Protein AF-A0A1F4ZT53-F1 (afdb_monomer)

pLDDT: mean 92.69, std 5.37, range [58.88, 98.75]

Mean predicted aligned error: 4.55 Å

Secondary structure (DSSP, 8-state):
-HHHHHHHHHHHTT-TT---SEEEEESSPPPTT-----SEEEEE-TTS-EEEEESS---TT--SEEETTEEEEGGGEE-STTHHHHHHHSPPPPPP---HHHHHHHTPPPTT-HHHHHHHHHHHHHHHHHHHHTS-EEEETTTTEETT-HHHHTTTSPPPPTT---

Radius of gyration: 18.71 Å; Cα contacts (8 Å, |Δi|>4): 208; chains: 1; bounding box: 50×40×45 Å

Foldseek 3Di:
DQLVLQLVVCVVVVNLLWFAFKKAWAAPADDLPDDDFTQKIWGAHPVRDIDIDGRPPPDVFDFPDADPQWGAHPPRDIPRPCPVVVVVPDDDDDDFAQDPVCCVVVVHAHPCHPSSVVRSVLHVLSNVLNSNVVGMWGADGVVRATDPDPPSRCSVVPDDDPPDDD

Sequence (166 aa):
MGMHYLDPVQHILDKDNTSPVEIEADGPQQHPDACGSWRRVRLRYEDGCEIVLDGENRDPQAAYIEGPEGKIFKGLNSDIPGLREKIASLPDTEPEPEDFAEAVRGRRRFALNEANGHRSCTLVNLAKIVVRLGRGLRFDPAAQRFIDDEEANRLVDEPMRAPWRL

Structure (mmCIF, N/CA/C/O backbone):
data_AF-A0A1F4ZT53-F1
#
_entry.id   AF-A0A1F4ZT53-F1
#
loop_
_atom_site.group_PDB
_atom_site.id
_atom_site.type_symbol
_atom_site.label_atom_id
_atom_site.label_alt_id
_atom_site.label_comp_id
_atom_site.label_asym_id
_atom_site.label_entity_id
_atom_site.label_seq_id
_atom_site.pdbx_PDB_ins_code
_atom_site.Cartn_x
_atom_site.Cartn_y
_atom_site.Cartn_z
_atom_site.occupancy
_atom_site.B_iso_or_equiv
_atom_site.auth_seq_id
_atom_site.auth_comp_id
_atom_site.auth_asym_id
_atom_site.auth_atom_id
_atom_site.pdbx_PDB_model_num
ATOM 1 N N . MET A 1 1 ? 11.876 3.311 6.451 1.00 58.88 1 MET A N 1
ATOM 2 C CA . MET A 1 1 ? 10.738 4.115 6.949 1.00 58.88 1 MET A CA 1
ATOM 3 C C . MET A 1 1 ? 9.401 3.803 6.280 1.00 58.88 1 MET A C 1
ATOM 5 O O . MET A 1 1 ? 8.411 3.952 6.970 1.00 58.88 1 MET A O 1
ATOM 9 N N . GLY A 1 2 ? 9.327 3.353 5.013 1.00 73.88 2 GLY A N 1
ATOM 10 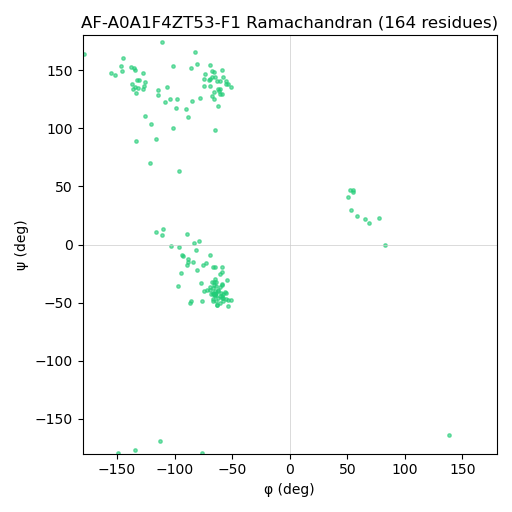C CA . GLY A 1 2 ? 8.037 3.116 4.327 1.00 73.88 2 GLY A CA 1
ATOM 11 C C . GLY A 1 2 ? 7.057 2.201 5.080 1.00 73.88 2 GLY A C 1
ATOM 12 O O . GLY A 1 2 ? 5.918 2.590 5.302 1.00 73.88 2 GLY A O 1
ATOM 13 N N . MET A 1 3 ? 7.534 1.048 5.563 1.00 83.06 3 MET A N 1
ATOM 14 C CA . MET A 1 3 ? 6.738 0.090 6.348 1.00 83.06 3 MET A CA 1
ATOM 15 C C . MET A 1 3 ? 5.995 0.720 7.536 1.00 83.06 3 MET A C 1
ATOM 17 O O . MET A 1 3 ? 4.804 0.499 7.691 1.00 83.06 3 MET A O 1
ATOM 21 N N . HIS A 1 4 ? 6.681 1.537 8.345 1.00 85.19 4 HIS A N 1
ATOM 22 C CA . HIS A 1 4 ? 6.106 2.128 9.562 1.00 85.19 4 HIS A CA 1
ATOM 23 C C . HIS A 1 4 ? 4.860 2.982 9.306 1.00 85.19 4 HIS A C 1
ATOM 25 O O . HIS A 1 4 ? 4.070 3.182 10.219 1.00 85.19 4 HIS A O 1
ATOM 31 N N . TYR A 1 5 ? 4.708 3.506 8.089 1.00 87.12 5 TYR A N 1
ATOM 32 C CA . TYR A 1 5 ? 3.538 4.286 7.699 1.00 87.12 5 TYR A CA 1
ATOM 33 C C . TYR A 1 5 ? 2.498 3.448 6.963 1.00 87.12 5 TYR A C 1
ATOM 35 O O . TYR A 1 5 ? 1.308 3.691 7.120 1.00 87.12 5 TYR A O 1
ATOM 43 N N . LEU A 1 6 ? 2.936 2.482 6.155 1.00 92.81 6 LEU A N 1
ATOM 44 C CA . LEU A 1 6 ? 2.045 1.685 5.317 1.00 92.81 6 LEU A CA 1
ATOM 45 C C . LEU A 1 6 ? 1.297 0.600 6.089 1.00 92.81 6 LEU A C 1
ATOM 47 O O . LEU A 1 6 ? 0.154 0.324 5.747 1.00 92.81 6 LEU A O 1
ATOM 51 N N . ASP A 1 7 ? 1.912 0.022 7.118 1.00 92.50 7 ASP A N 1
ATOM 52 C CA . ASP A 1 7 ? 1.292 -1.033 7.921 1.00 92.50 7 ASP A CA 1
ATOM 53 C C . ASP A 1 7 ? 0.028 -0.540 8.663 1.00 92.50 7 ASP A C 1
ATOM 55 O O . ASP A 1 7 ? -1.046 -1.082 8.399 1.00 92.50 7 ASP A O 1
ATOM 59 N N . PRO A 1 8 ? 0.059 0.576 9.427 1.00 91.81 8 PRO A N 1
ATOM 60 C CA . PRO A 1 8 ? -1.161 1.129 10.018 1.00 91.81 8 PRO A CA 1
ATOM 61 C C . PRO A 1 8 ? -2.216 1.534 8.984 1.00 91.81 8 PRO A C 1
ATOM 63 O O . PRO A 1 8 ? -3.406 1.370 9.226 1.00 91.81 8 PRO A O 1
ATOM 66 N N . VAL A 1 9 ? -1.804 2.066 7.825 1.00 93.19 9 VAL A N 1
ATOM 67 C CA . VAL A 1 9 ? -2.745 2.454 6.759 1.00 93.19 9 VAL A CA 1
ATOM 68 C C . VAL A 1 9 ? -3.454 1.225 6.196 1.00 93.19 9 VAL A C 1
ATOM 70 O O . VAL A 1 9 ? -4.665 1.258 6.010 1.00 93.19 9 VAL A O 1
ATOM 73 N N . GLN A 1 10 ? -2.725 0.138 5.944 1.00 92.56 10 GLN A N 1
ATOM 74 C CA . GLN A 1 10 ? -3.310 -1.102 5.441 1.00 92.56 10 GLN A CA 1
ATOM 75 C C . GLN A 1 10 ? -4.309 -1.701 6.437 1.00 92.56 10 GLN A C 1
ATOM 77 O O . GLN A 1 10 ? -5.393 -2.118 6.023 1.00 92.56 10 GLN A O 1
ATOM 82 N N . HIS A 1 11 ? -3.989 -1.644 7.731 1.00 92.12 11 HIS A N 1
ATOM 83 C CA . HIS A 1 11 ? -4.889 -2.064 8.798 1.00 92.12 11 HIS A CA 1
ATOM 84 C C . HIS A 1 11 ? -6.156 -1.195 8.868 1.00 92.12 11 HIS A C 1
ATOM 86 O O . HIS A 1 11 ? -7.268 -1.717 8.858 1.00 92.12 11 HIS A O 1
ATOM 92 N N . ILE A 1 12 ? -6.013 0.138 8.852 1.00 92.12 12 ILE A N 1
ATOM 93 C CA . ILE A 1 12 ? -7.145 1.086 8.884 1.00 92.12 12 ILE A CA 1
ATOM 94 C C . ILE A 1 12 ? -8.102 0.878 7.700 1.00 92.12 12 ILE A C 1
ATOM 96 O O . ILE A 1 12 ? -9.308 1.075 7.837 1.00 92.12 12 ILE A O 1
ATOM 100 N N . LEU A 1 13 ? -7.573 0.493 6.539 1.00 94.12 13 LEU A N 1
ATOM 101 C CA . LEU A 1 13 ? -8.361 0.222 5.336 1.00 94.12 13 LEU A CA 1
ATOM 102 C C . LEU A 1 13 ? -8.969 -1.195 5.303 1.00 94.12 13 LEU A C 1
ATOM 104 O O . LEU A 1 13 ? -9.621 -1.535 4.316 1.00 94.12 13 LEU A O 1
ATOM 108 N N . ASP A 1 14 ? -8.752 -2.011 6.342 1.00 94.00 14 ASP A N 1
ATOM 109 C CA . ASP A 1 14 ? -9.145 -3.425 6.417 1.00 94.00 14 ASP A CA 1
ATOM 110 C C . ASP A 1 14 ? -8.593 -4.254 5.238 1.00 94.00 14 ASP A C 1
ATOM 112 O O . ASP A 1 14 ? -9.294 -4.999 4.546 1.00 94.00 14 ASP A O 1
ATOM 116 N N . LYS A 1 15 ? -7.297 -4.072 4.946 1.00 95.81 15 LYS A N 1
ATOM 117 C CA . LYS A 1 15 ? -6.608 -4.701 3.803 1.00 95.81 15 LYS A CA 1
ATOM 118 C C . LYS A 1 15 ? -5.495 -5.671 4.190 1.00 95.81 15 LYS A C 1
ATOM 120 O O . LYS A 1 15 ? -4.808 -6.171 3.302 1.00 95.81 15 LYS A O 1
ATOM 125 N N . ASP A 1 16 ? -5.372 -6.035 5.465 1.00 94.06 16 ASP A N 1
ATOM 126 C CA . ASP A 1 16 ? -4.303 -6.911 5.981 1.00 94.06 16 ASP A CA 1
ATOM 127 C C . ASP A 1 16 ? -4.239 -8.301 5.328 1.00 94.06 16 ASP A C 1
ATOM 129 O O . ASP A 1 16 ? -3.211 -8.972 5.384 1.00 94.06 16 ASP A O 1
ATOM 133 N N . ASN A 1 17 ? -5.319 -8.749 4.683 1.00 95.19 17 ASN A N 1
ATOM 134 C CA . ASN A 1 17 ? -5.392 -10.064 4.044 1.00 95.19 17 ASN A CA 1
ATOM 135 C C . ASN A 1 17 ? -5.247 -10.028 2.513 1.00 95.19 17 ASN A C 1
ATOM 137 O O . ASN A 1 17 ? -5.245 -11.086 1.877 1.00 95.19 17 ASN A O 1
ATOM 141 N N . THR A 1 18 ? -5.094 -8.847 1.907 1.00 96.88 18 THR A N 1
ATOM 142 C CA . THR A 1 18 ? -5.018 -8.672 0.447 1.00 96.88 18 THR A CA 1
ATOM 143 C C . THR A 1 18 ? -3.884 -7.726 0.046 1.00 96.88 18 THR A C 1
ATOM 145 O O . THR A 1 18 ? -3.055 -7.332 0.861 1.00 96.88 18 THR A O 1
ATOM 148 N N . SER A 1 19 ? -3.755 -7.429 -1.243 1.00 97.62 19 SER A N 1
ATOM 149 C CA . SER A 1 19 ? -2.757 -6.502 -1.776 1.00 97.62 19 SER A CA 1
ATOM 150 C C . SER A 1 19 ? -3.335 -5.730 -2.971 1.00 97.62 19 SER A C 1
ATOM 152 O O . SER A 1 19 ? -4.332 -6.168 -3.549 1.00 97.62 19 SER A O 1
ATOM 154 N N . PRO A 1 20 ? -2.742 -4.584 -3.347 1.00 98.44 20 PRO A N 1
ATOM 155 C CA . PRO A 1 20 ? -3.143 -3.827 -4.527 1.00 98.44 20 PRO A CA 1
ATOM 156 C C . PRO A 1 20 ? -3.109 -4.680 -5.798 1.00 98.44 20 PRO A C 1
ATOM 158 O O . PRO A 1 20 ? -2.186 -5.471 -5.987 1.00 98.44 20 PRO A O 1
ATOM 161 N N . VAL A 1 21 ? -4.095 -4.486 -6.672 1.00 98.75 21 VAL A N 1
ATOM 162 C CA . VAL A 1 21 ? -4.218 -5.171 -7.969 1.00 98.75 21 VAL A CA 1
ATOM 163 C C . VAL A 1 21 ? -3.610 -4.364 -9.112 1.00 98.75 21 VAL A C 1
ATOM 165 O O . VAL A 1 21 ? -3.198 -4.931 -10.122 1.00 98.75 21 VAL A O 1
ATOM 168 N N . GLU A 1 22 ? -3.515 -3.044 -8.952 1.00 98.69 22 GLU A N 1
ATOM 169 C CA . GLU A 1 22 ? -2.869 -2.151 -9.910 1.00 98.69 22 GLU A CA 1
ATOM 170 C C . GLU A 1 22 ? -1.955 -1.163 -9.194 1.00 98.69 22 GLU A C 1
ATOM 172 O O . GLU A 1 22 ? -2.309 -0.594 -8.158 1.00 98.69 22 GLU A O 1
ATOM 177 N N . ILE A 1 23 ? -0.760 -0.975 -9.748 1.00 98.62 23 ILE A N 1
ATOM 178 C CA . ILE A 1 23 ? 0.262 -0.118 -9.166 1.00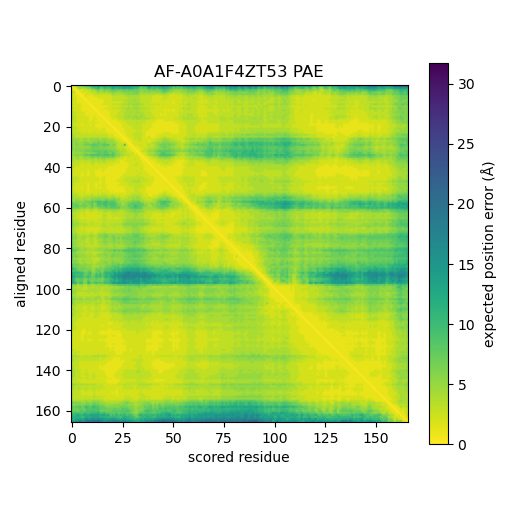 98.62 23 ILE A CA 1
ATOM 179 C C . ILE A 1 23 ? 0.833 0.777 -10.255 1.00 98.62 23 ILE A C 1
ATOM 181 O O . ILE A 1 23 ? 1.242 0.302 -11.314 1.00 98.62 23 ILE A O 1
ATOM 185 N N . GLU A 1 24 ? 0.895 2.074 -9.980 1.00 98.19 24 GLU A N 1
ATOM 186 C CA . GLU A 1 24 ? 1.412 3.079 -10.904 1.00 98.19 24 GLU A CA 1
ATOM 187 C C . GLU A 1 24 ? 2.417 3.980 -10.196 1.00 98.19 24 GLU A C 1
ATOM 189 O O . GLU A 1 24 ? 2.220 4.361 -9.042 1.00 98.19 24 GLU A O 1
ATOM 194 N N . ALA A 1 25 ? 3.478 4.359 -10.902 1.00 96.62 25 ALA A N 1
ATOM 195 C CA . ALA A 1 25 ? 4.446 5.333 -10.426 1.00 96.62 25 ALA A CA 1
ATOM 196 C C . ALA A 1 25 ? 4.646 6.445 -11.443 1.00 96.62 25 ALA A C 1
ATOM 198 O O . ALA A 1 25 ? 4.592 6.243 -12.654 1.00 96.62 25 ALA A O 1
ATOM 199 N N . ASP A 1 26 ? 4.911 7.624 -10.908 1.00 95.94 26 ASP A N 1
ATOM 200 C CA . ASP A 1 26 ? 5.136 8.838 -11.654 1.00 95.94 26 ASP A CA 1
ATOM 201 C C . ASP A 1 26 ? 6.479 9.420 -11.207 1.00 95.94 26 ASP A C 1
ATOM 203 O O . ASP A 1 26 ? 6.645 9.837 -10.060 1.00 95.94 26 ASP A O 1
ATOM 207 N N . GLY A 1 27 ? 7.476 9.394 -12.086 1.00 93.69 27 GLY A N 1
ATOM 208 C CA . GLY A 1 27 ? 8.859 9.715 -11.742 1.00 93.69 27 GLY A CA 1
ATOM 209 C C . GLY A 1 27 ? 9.788 9.631 -12.951 1.00 93.69 27 GLY A C 1
ATOM 210 O O . GLY A 1 27 ? 9.397 9.076 -13.977 1.00 93.69 27 GLY A O 1
ATOM 211 N N . PRO A 1 28 ? 11.002 10.201 -12.875 1.00 92.31 28 PRO A N 1
ATOM 212 C CA . PRO A 1 28 ? 12.034 9.900 -13.858 1.00 92.31 28 PRO A CA 1
ATOM 213 C C . PRO A 1 28 ? 12.341 8.396 -13.856 1.00 92.31 28 PRO A C 1
ATOM 215 O O . PRO A 1 28 ? 12.241 7.737 -12.818 1.00 92.31 28 PRO A O 1
ATOM 218 N N . GLN A 1 29 ? 12.740 7.862 -15.011 1.00 90.88 29 GLN A N 1
ATOM 219 C CA . GLN A 1 29 ? 13.223 6.486 -15.103 1.00 90.88 29 GLN A CA 1
ATOM 220 C C . GLN A 1 29 ? 14.440 6.307 -14.188 1.00 90.88 29 GLN A C 1
ATOM 222 O O . GLN A 1 29 ? 15.389 7.092 -14.238 1.00 90.88 29 GLN A O 1
ATOM 227 N N . GLN A 1 30 ? 14.405 5.269 -13.359 1.00 90.44 30 GLN A N 1
ATOM 228 C CA . GLN A 1 30 ? 15.472 4.971 -12.409 1.00 90.44 30 GLN A CA 1
ATOM 229 C C . GLN A 1 30 ? 16.567 4.133 -13.066 1.00 90.44 30 GLN A C 1
ATOM 231 O O . GLN A 1 30 ? 16.305 3.345 -13.979 1.00 90.44 30 GLN A O 1
ATOM 236 N N . HIS A 1 31 ? 17.796 4.270 -12.570 1.00 90.25 31 HIS A N 1
ATOM 237 C CA . HIS A 1 31 ? 18.861 3.333 -12.906 1.00 90.25 31 HIS A CA 1
ATOM 238 C C . HIS A 1 31 ? 18.569 1.978 -12.235 1.00 90.25 31 HIS A C 1
ATOM 240 O O . HIS A 1 31 ? 18.145 1.971 -11.078 1.00 90.25 31 HIS A O 1
ATOM 246 N N . PRO A 1 32 ? 18.836 0.827 -12.883 1.00 85.62 32 PRO A N 1
ATOM 247 C CA . PRO A 1 32 ? 18.553 -0.482 -12.294 1.00 85.62 32 PRO A CA 1
ATOM 248 C C . PRO A 1 32 ? 19.190 -0.704 -10.917 1.00 85.62 32 PRO A C 1
ATOM 250 O O . PRO A 1 32 ? 18.607 -1.405 -10.100 1.00 85.62 32 PRO A O 1
ATOM 253 N N . ASP A 1 33 ? 20.343 -0.086 -10.658 1.00 85.62 33 ASP A N 1
ATOM 254 C CA . ASP A 1 33 ? 21.115 -0.258 -9.417 1.00 85.62 33 ASP A CA 1
ATOM 255 C C . ASP A 1 33 ? 21.135 0.979 -8.503 1.00 85.62 33 ASP A C 1
ATOM 257 O O . ASP A 1 33 ? 21.897 1.012 -7.538 1.00 85.62 33 ASP A O 1
ATOM 261 N N . ALA A 1 34 ? 20.351 2.024 -8.797 1.00 87.06 34 ALA A N 1
ATOM 262 C CA . ALA A 1 34 ? 20.325 3.225 -7.961 1.00 87.06 34 ALA A CA 1
ATOM 263 C C . ALA A 1 34 ? 18.906 3.742 -7.723 1.00 87.06 34 ALA A C 1
ATOM 265 O O . ALA A 1 34 ? 18.087 3.818 -8.636 1.00 87.06 34 ALA A O 1
ATOM 266 N N . CYS A 1 35 ? 18.645 4.151 -6.482 1.00 86.25 35 CYS A N 1
ATOM 267 C CA . CYS A 1 35 ? 17.408 4.818 -6.108 1.00 86.25 35 CYS A CA 1
ATOM 268 C C . CYS A 1 35 ? 17.526 6.320 -6.381 1.00 86.25 35 CYS A C 1
ATOM 270 O O . CYS A 1 35 ? 18.405 6.986 -5.836 1.00 86.25 35 CYS A O 1
ATOM 272 N N . GLY A 1 36 ? 16.617 6.857 -7.178 1.00 89.12 36 GLY A N 1
ATOM 273 C CA . GLY A 1 36 ? 16.382 8.284 -7.349 1.00 89.12 36 GLY A CA 1
ATOM 274 C C . GLY A 1 36 ? 15.016 8.696 -6.805 1.00 89.12 36 GLY A C 1
ATOM 275 O O . GLY A 1 36 ? 14.343 7.951 -6.087 1.00 89.12 36 GLY A O 1
ATOM 276 N N . SER A 1 37 ? 14.619 9.924 -7.122 1.00 92.81 37 SER A N 1
ATOM 277 C CA . SER A 1 37 ? 13.343 10.483 -6.686 1.00 92.81 37 SER A CA 1
ATOM 278 C C . SER A 1 37 ? 12.182 10.008 -7.557 1.00 92.81 37 SER A C 1
ATOM 280 O O . SER A 1 37 ? 12.342 9.681 -8.733 1.00 92.81 37 SER A O 1
ATOM 282 N N . TRP A 1 38 ? 10.991 10.019 -6.973 1.00 94.81 38 TRP A N 1
ATOM 283 C CA . TRP A 1 38 ? 9.715 9.810 -7.644 1.00 94.81 38 TRP A CA 1
ATOM 284 C C . TRP A 1 38 ? 8.725 10.858 -7.129 1.00 94.81 38 TRP A C 1
ATOM 286 O O . TRP A 1 38 ? 8.864 11.355 -6.012 1.00 94.81 38 TRP A O 1
ATOM 296 N N . ARG A 1 39 ? 7.752 11.231 -7.964 1.00 95.38 39 ARG A N 1
ATOM 297 C CA . ARG A 1 39 ? 6.732 12.233 -7.630 1.00 95.38 39 ARG A CA 1
ATOM 298 C C . ARG A 1 39 ? 5.558 11.613 -6.898 1.00 95.38 39 ARG A C 1
ATOM 300 O O . ARG A 1 39 ? 5.129 12.140 -5.879 1.00 95.38 39 ARG A O 1
ATOM 307 N N . ARG A 1 40 ? 5.027 10.505 -7.416 1.00 95.75 40 ARG A N 1
ATOM 308 C CA . ARG A 1 40 ? 3.832 9.864 -6.857 1.00 95.75 40 ARG A CA 1
ATOM 309 C C . ARG A 1 40 ? 3.825 8.366 -7.119 1.00 95.75 40 ARG A C 1
ATOM 311 O O . ARG A 1 40 ? 4.263 7.936 -8.181 1.00 95.75 40 ARG A O 1
ATOM 318 N N . VAL A 1 41 ? 3.279 7.595 -6.185 1.00 96.88 41 VAL A N 1
ATOM 319 C CA . VAL A 1 41 ? 2.917 6.185 -6.390 1.00 96.88 41 VAL A CA 1
ATOM 320 C C . VAL A 1 41 ? 1.456 5.996 -5.995 1.00 96.88 41 VAL A C 1
ATOM 322 O O . VAL A 1 41 ? 1.020 6.532 -4.976 1.00 96.88 41 VAL A O 1
ATOM 325 N N . ARG A 1 42 ? 0.697 5.257 -6.806 1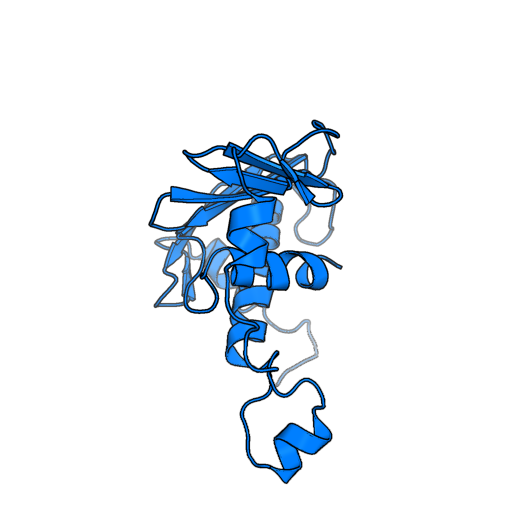.00 97.94 42 ARG A N 1
ATOM 326 C CA . ARG A 1 42 ? -0.668 4.814 -6.502 1.00 97.94 42 ARG A CA 1
ATOM 327 C C . ARG A 1 42 ? -0.693 3.299 -6.374 1.00 97.94 42 ARG A C 1
ATOM 329 O O . ARG A 1 42 ? -0.149 2.599 -7.223 1.00 97.94 42 ARG A O 1
ATOM 336 N N . LEU A 1 43 ? -1.332 2.824 -5.316 1.00 98.38 43 LEU A N 1
ATOM 337 C CA . LEU A 1 43 ? -1.553 1.418 -5.004 1.00 98.38 43 LEU A CA 1
ATOM 338 C C . LEU A 1 43 ? -3.066 1.208 -4.923 1.00 98.38 43 LEU A C 1
ATOM 340 O O . LEU A 1 43 ? -3.679 1.621 -3.941 1.00 98.38 43 LEU A O 1
ATOM 344 N N . ARG A 1 44 ? -3.668 0.613 -5.953 1.00 98.69 44 ARG A N 1
ATOM 345 C CA . ARG A 1 44 ? -5.122 0.458 -6.073 1.00 98.69 44 ARG A CA 1
ATOM 346 C C . ARG A 1 44 ? -5.555 -0.967 -5.761 1.00 98.69 44 ARG A C 1
ATOM 348 O O . ARG A 1 44 ? -5.064 -1.912 -6.376 1.00 98.69 44 ARG A O 1
ATOM 355 N N . TYR A 1 45 ? -6.476 -1.120 -4.817 1.00 98.56 45 TYR A N 1
ATOM 356 C CA . TYR A 1 45 ? -7.116 -2.389 -4.473 1.00 98.56 45 TYR A CA 1
ATOM 357 C C . TYR A 1 45 ? -8.281 -2.704 -5.420 1.00 98.56 45 TYR A C 1
ATOM 359 O O . TYR A 1 45 ? -8.743 -1.847 -6.174 1.00 98.56 45 TYR A O 1
ATOM 367 N N . GLU A 1 46 ? -8.750 -3.953 -5.390 1.00 98.31 46 GLU A N 1
ATOM 368 C CA . GLU A 1 46 ? -9.826 -4.444 -6.264 1.00 98.31 46 GLU A CA 1
ATOM 369 C C . GLU A 1 46 ? -11.140 -3.661 -6.105 1.00 98.31 46 GLU A C 1
ATOM 371 O O . GLU A 1 46 ? -11.836 -3.410 -7.085 1.00 98.31 46 GLU A O 1
ATOM 376 N N . ASP A 1 47 ? -11.445 -3.207 -4.889 1.00 97.50 47 ASP A N 1
ATOM 377 C CA . ASP A 1 47 ? -12.632 -2.402 -4.580 1.00 97.50 47 ASP A CA 1
ATOM 378 C C . ASP A 1 47 ? -12.496 -0.920 -4.971 1.00 97.50 47 ASP A C 1
ATOM 380 O O . ASP A 1 47 ? -13.395 -0.121 -4.715 1.00 97.50 47 ASP A O 1
ATOM 384 N N . GLY A 1 48 ? -11.377 -0.542 -5.593 1.00 97.44 48 GLY A N 1
ATOM 385 C CA . GLY A 1 48 ? -11.086 0.825 -6.004 1.00 97.44 48 GLY A CA 1
ATOM 386 C C . GLY A 1 48 ? -10.523 1.714 -4.896 1.00 97.44 48 GLY A C 1
ATOM 387 O O . GLY A 1 48 ? -10.207 2.866 -5.182 1.00 97.44 48 GLY A O 1
ATOM 388 N N . CYS A 1 49 ? -10.351 1.210 -3.668 1.00 97.88 49 CYS A N 1
ATOM 389 C CA . CYS A 1 49 ? -9.624 1.931 -2.627 1.00 97.88 49 CYS A CA 1
ATOM 390 C C . CYS A 1 49 ? -8.158 2.126 -3.051 1.00 97.88 49 CYS A C 1
ATOM 392 O O . CYS A 1 49 ? -7.545 1.220 -3.622 1.00 97.88 49 CYS A O 1
ATOM 394 N N . GLU A 1 50 ? -7.578 3.292 -2.765 1.00 97.38 50 GLU A N 1
ATOM 395 C CA . GLU A 1 50 ? -6.202 3.613 -3.141 1.00 97.38 50 GLU A CA 1
ATOM 396 C C . GLU A 1 50 ? -5.372 4.060 -1.941 1.00 97.38 50 GLU A C 1
ATOM 398 O O . GLU A 1 50 ? -5.807 4.874 -1.128 1.00 97.38 50 GLU A O 1
ATOM 403 N N . ILE A 1 51 ? -4.121 3.602 -1.895 1.00 96.81 51 ILE A N 1
ATOM 404 C CA . ILE A 1 51 ? -3.070 4.254 -1.119 1.00 96.81 51 ILE A CA 1
ATOM 405 C C . ILE A 1 51 ? -2.261 5.123 -2.076 1.00 96.81 51 ILE A C 1
ATOM 407 O O . ILE A 1 51 ? -1.724 4.650 -3.083 1.00 96.81 51 ILE A O 1
ATOM 411 N N . VAL A 1 52 ? -2.147 6.404 -1.736 1.00 95.44 52 VAL A N 1
ATOM 412 C CA . VAL A 1 52 ? -1.350 7.373 -2.481 1.00 95.44 52 VAL A CA 1
ATOM 413 C C . VAL A 1 52 ? -0.109 7.723 -1.679 1.00 95.44 52 VAL A C 1
ATOM 415 O O . VAL A 1 52 ? -0.195 8.246 -0.572 1.00 95.44 52 VAL A O 1
ATOM 418 N N . LEU A 1 53 ? 1.054 7.502 -2.279 1.00 94.56 53 LEU A N 1
ATOM 419 C CA . LEU A 1 53 ? 2.316 8.023 -1.777 1.00 94.56 53 LEU A CA 1
ATOM 420 C C . LEU A 1 53 ? 2.658 9.284 -2.569 1.00 94.56 53 LEU A C 1
ATOM 422 O O . LEU A 1 53 ? 2.831 9.217 -3.787 1.00 94.56 53 LEU A O 1
ATOM 426 N N . ASP A 1 54 ? 2.740 10.428 -1.891 1.00 93.44 54 ASP A N 1
ATOM 427 C CA . ASP A 1 54 ? 3.146 11.710 -2.479 1.00 93.44 54 ASP A CA 1
ATOM 428 C C . ASP A 1 54 ? 4.608 12.007 -2.118 1.00 93.44 54 ASP A C 1
ATOM 430 O O . ASP A 1 54 ? 4.922 12.423 -1.004 1.00 93.44 54 ASP A O 1
ATOM 434 N N . GLY A 1 55 ? 5.514 11.739 -3.059 1.00 91.75 55 GLY A N 1
ATOM 435 C CA . GLY A 1 55 ? 6.957 11.898 -2.875 1.00 91.75 55 GLY A CA 1
ATOM 436 C C . GLY A 1 55 ? 7.429 13.342 -3.037 1.00 91.75 55 GLY A C 1
ATOM 437 O O . GLY A 1 55 ? 8.479 13.705 -2.510 1.00 91.75 55 GLY A O 1
ATOM 438 N N . GLU A 1 56 ? 6.653 14.175 -3.732 1.00 92.12 56 GLU A N 1
ATOM 439 C CA . GLU A 1 56 ? 6.926 15.610 -3.873 1.00 92.12 56 GLU A CA 1
ATOM 440 C C . GLU A 1 56 ? 6.230 16.461 -2.812 1.00 92.12 56 GLU A C 1
ATOM 442 O O . GLU A 1 56 ? 6.540 17.647 -2.699 1.00 92.12 56 GLU A O 1
ATOM 447 N N . ASN A 1 57 ? 5.321 15.866 -2.029 1.00 88.94 57 ASN A N 1
ATOM 448 C CA . ASN A 1 57 ? 4.521 16.568 -1.030 1.00 88.94 57 ASN A CA 1
ATOM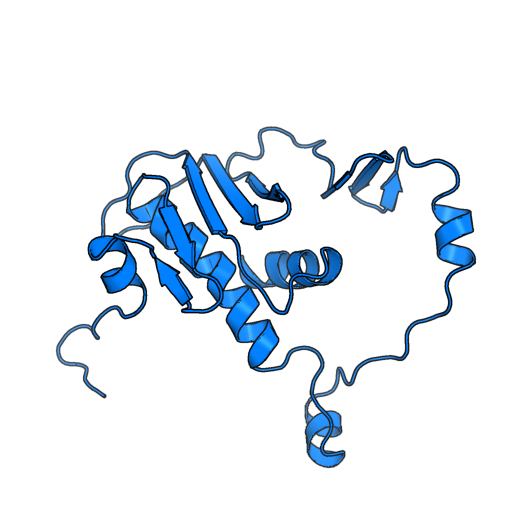 449 C C . ASN A 1 57 ? 3.803 17.783 -1.653 1.00 88.94 57 ASN A C 1
ATOM 451 O O . ASN A 1 57 ? 3.870 18.904 -1.140 1.00 88.94 57 ASN A O 1
ATOM 455 N N . ARG A 1 58 ? 3.170 17.564 -2.816 1.00 86.88 58 ARG A N 1
ATOM 456 C CA . ARG A 1 58 ? 2.499 18.609 -3.606 1.00 86.88 58 ARG A CA 1
ATOM 457 C C . ARG A 1 58 ? 1.290 19.184 -2.888 1.00 86.88 58 ARG A C 1
ATOM 459 O O . ARG A 1 58 ? 0.984 20.358 -3.083 1.00 86.88 58 ARG A O 1
ATOM 466 N N . ASP A 1 59 ? 0.607 18.360 -2.100 1.00 84.94 59 ASP A N 1
ATOM 467 C CA . ASP A 1 59 ? -0.549 18.780 -1.318 1.00 84.94 59 ASP A CA 1
ATOM 468 C C . ASP A 1 59 ? -0.276 18.640 0.189 1.00 84.94 59 ASP A C 1
ATOM 470 O O . ASP A 1 59 ? -0.552 17.598 0.788 1.00 84.94 59 ASP A O 1
ATOM 474 N N . PRO A 1 60 ? 0.247 19.693 0.843 1.00 84.38 60 PRO A N 1
ATOM 475 C CA . PRO A 1 60 ? 0.506 19.668 2.279 1.00 84.38 60 PRO A CA 1
ATOM 476 C C . PRO A 1 60 ? -0.778 19.643 3.125 1.00 84.38 60 PRO A C 1
ATOM 478 O O . PRO A 1 60 ? -0.685 19.487 4.343 1.00 84.38 60 PRO A O 1
ATOM 481 N N . GLN A 1 61 ? -1.951 19.835 2.511 1.00 87.38 61 GLN A N 1
ATOM 482 C CA . GLN A 1 61 ? -3.262 19.791 3.162 1.00 87.38 61 GLN A CA 1
ATOM 483 C C . GLN A 1 61 ? -4.077 18.562 2.741 1.00 87.38 61 GLN A C 1
ATOM 485 O O . GLN A 1 61 ? -5.275 18.501 3.027 1.00 87.38 61 GLN A O 1
ATOM 490 N N . ALA A 1 62 ? -3.437 17.579 2.097 1.00 91.00 62 ALA A N 1
ATOM 491 C CA . ALA A 1 62 ? -4.086 16.338 1.718 1.00 91.00 62 ALA A CA 1
ATOM 492 C C . ALA A 1 62 ? -4.754 15.685 2.936 1.00 91.00 62 ALA A C 1
ATOM 494 O O . ALA A 1 62 ? -4.194 15.630 4.040 1.00 91.00 62 ALA A O 1
ATOM 495 N N . ALA A 1 63 ? -5.964 15.173 2.723 1.00 93.38 63 ALA A N 1
ATOM 496 C CA . ALA A 1 63 ? -6.609 14.324 3.706 1.00 93.38 63 ALA A CA 1
ATOM 497 C C . ALA A 1 63 ? -5.751 13.075 3.937 1.00 93.38 63 ALA A C 1
ATOM 499 O O . ALA A 1 63 ? -5.176 12.516 3.004 1.00 93.38 63 ALA A O 1
ATOM 500 N N . TYR A 1 64 ? -5.669 12.642 5.191 1.00 92.88 64 TYR A N 1
ATOM 501 C CA . TYR A 1 64 ? -5.011 11.388 5.537 1.00 92.88 64 TYR A CA 1
ATOM 502 C C . TYR A 1 64 ? -5.861 10.193 5.089 1.00 92.88 64 TYR A C 1
ATOM 504 O O . TYR A 1 64 ? -5.328 9.211 4.585 1.00 92.88 64 TYR A O 1
ATOM 512 N N . ILE A 1 65 ? -7.185 10.303 5.247 1.00 94.44 65 ILE A N 1
ATOM 513 C CA . ILE A 1 65 ? -8.180 9.335 4.773 1.00 94.44 65 ILE A CA 1
ATOM 514 C C . ILE A 1 65 ? -9.321 10.124 4.132 1.00 94.44 65 ILE A C 1
ATOM 516 O O . ILE A 1 65 ? -9.796 11.103 4.707 1.00 94.44 65 ILE A O 1
ATOM 520 N N . GLU A 1 66 ? -9.771 9.696 2.958 1.00 95.31 66 GLU A N 1
ATOM 521 C CA . GLU A 1 66 ? -10.889 10.290 2.226 1.00 95.31 66 GLU A CA 1
ATOM 522 C C . GLU A 1 66 ? -11.846 9.191 1.770 1.00 95.31 66 GLU A C 1
ATOM 524 O O . GLU A 1 66 ? -11.421 8.156 1.258 1.00 95.31 66 GLU A O 1
ATOM 529 N N . GLY A 1 67 ? -13.143 9.424 1.957 1.00 94.81 67 GLY A N 1
ATOM 530 C CA . GLY A 1 67 ? -14.202 8.530 1.517 1.00 94.81 67 GLY A CA 1
ATOM 531 C C . GLY A 1 67 ? -15.485 9.286 1.163 1.00 94.81 67 GLY A C 1
ATOM 532 O O . GLY A 1 67 ? -15.541 10.512 1.269 1.00 94.81 67 GLY A O 1
ATOM 533 N N . PRO A 1 68 ? -16.546 8.569 0.755 1.00 94.38 68 PRO A N 1
ATOM 534 C CA . PRO A 1 68 ? -17.788 9.185 0.279 1.00 94.38 68 PRO A CA 1
ATOM 535 C C . PRO A 1 68 ? -18.502 10.078 1.304 1.00 94.38 68 PRO A C 1
ATOM 537 O O . PRO A 1 68 ? -19.255 10.968 0.918 1.00 94.38 68 PRO A O 1
ATOM 540 N N . GLU A 1 69 ? -18.283 9.837 2.599 1.00 93.75 69 GLU A N 1
ATOM 541 C CA . GLU A 1 69 ? -18.921 10.576 3.699 1.00 93.75 69 GLU A CA 1
ATOM 542 C C . GLU A 1 69 ? -18.062 11.727 4.247 1.00 93.75 69 GLU A C 1
ATOM 544 O O . GLU A 1 69 ? -18.508 12.442 5.145 1.00 93.75 69 GLU A O 1
ATOM 549 N N . GLY A 1 70 ? -16.846 11.916 3.724 1.00 95.81 70 GLY A N 1
ATOM 550 C CA . GLY A 1 70 ? -15.948 12.993 4.131 1.00 95.81 70 GLY A CA 1
ATOM 551 C C . GLY A 1 70 ? -14.488 12.565 4.266 1.00 95.81 70 GLY A C 1
ATOM 552 O O . GLY A 1 70 ? -14.051 11.527 3.763 1.00 95.81 70 GLY A O 1
ATOM 553 N N . LYS A 1 71 ? -13.716 13.413 4.938 1.00 96.69 71 LYS A N 1
ATOM 554 C CA . LYS A 1 71 ? -12.259 13.400 5.011 1.00 96.69 71 LYS A CA 1
ATOM 555 C C . LYS A 1 71 ? -11.786 13.548 6.446 1.00 96.69 71 LYS A C 1
ATOM 557 O O . LYS A 1 71 ? -12.313 14.351 7.216 1.00 96.69 71 LYS A O 1
ATOM 562 N N . ILE A 1 72 ? -10.721 12.823 6.770 1.00 95.12 72 ILE A N 1
ATOM 563 C CA . ILE A 1 72 ? -9.984 12.939 8.026 1.00 95.12 72 ILE A CA 1
ATOM 564 C C . ILE A 1 72 ? -8.585 13.465 7.712 1.00 95.12 72 ILE A C 1
ATOM 566 O O . ILE A 1 72 ? -7.865 12.927 6.873 1.00 95.12 72 ILE A O 1
ATOM 570 N N . PHE A 1 73 ? -8.187 14.515 8.415 1.00 94.06 73 PHE A N 1
ATOM 571 C CA . PHE A 1 73 ? -6.922 15.223 8.276 1.00 94.06 73 PHE A CA 1
ATOM 572 C C . PHE A 1 73 ? -6.033 15.004 9.505 1.00 94.06 73 PHE A C 1
ATOM 574 O O . PHE A 1 73 ? -6.432 14.436 10.528 1.00 94.06 73 PHE A O 1
ATOM 581 N N . LYS A 1 74 ? -4.802 15.515 9.428 1.00 89.19 74 LYS A N 1
ATOM 582 C CA . LYS A 1 74 ? -3.842 15.490 10.535 1.00 89.19 74 LYS A CA 1
ATOM 583 C C . LYS A 1 74 ? -4.460 16.030 11.833 1.00 89.19 74 LYS A C 1
ATOM 585 O O . LYS A 1 74 ? -5.101 17.081 11.847 1.00 89.19 74 LYS A O 1
ATOM 590 N N . GLY A 1 75 ? -4.205 15.320 12.934 1.00 88.62 75 GLY A N 1
ATOM 591 C CA . GLY A 1 75 ? -4.715 15.677 14.260 1.00 88.62 75 GLY A CA 1
ATOM 592 C C . GLY A 1 75 ? -6.189 15.328 14.479 1.00 88.62 75 GLY A C 1
ATOM 593 O O . GLY A 1 75 ? -6.820 15.958 15.321 1.00 88.62 75 GLY A O 1
ATOM 594 N N . LEU A 1 76 ? -6.733 14.363 13.723 1.00 87.69 76 LEU A N 1
ATOM 595 C CA . LEU A 1 76 ? -8.147 13.955 13.766 1.00 87.69 76 LEU A CA 1
ATOM 596 C C . LEU A 1 76 ? -9.128 15.101 13.450 1.00 87.69 76 LEU A C 1
ATOM 598 O O . LEU A 1 76 ? -10.287 15.075 13.866 1.00 87.69 76 LEU A O 1
ATOM 602 N N . ASN A 1 77 ? -8.672 16.118 12.712 1.00 92.38 77 ASN A N 1
ATOM 603 C CA . ASN A 1 77 ? -9.563 17.116 12.127 1.00 92.38 77 ASN A CA 1
ATOM 604 C C . ASN A 1 77 ? -10.385 16.454 11.019 1.00 92.38 77 ASN A C 1
ATOM 606 O O . ASN A 1 77 ? -9.861 15.609 10.301 1.00 92.38 77 ASN A O 1
ATOM 610 N N . SER A 1 78 ? -11.657 16.812 10.874 1.00 95.38 78 SER A N 1
ATOM 611 C CA . SER A 1 78 ? -12.562 16.122 9.954 1.00 95.38 78 SER A CA 1
ATOM 612 C C . SER A 1 78 ? -13.701 17.028 9.508 1.00 95.38 78 SER A C 1
ATOM 614 O O . SER A 1 78 ? -14.157 17.861 10.292 1.00 95.38 78 SER A O 1
ATOM 616 N N . ASP A 1 79 ? -14.176 16.835 8.278 1.00 95.88 79 ASP A N 1
ATOM 617 C CA . ASP A 1 79 ? -15.421 17.432 7.770 1.00 95.88 79 ASP A CA 1
ATOM 618 C C . ASP A 1 79 ? -16.647 16.510 7.946 1.00 95.88 79 ASP A C 1
ATOM 620 O O . ASP A 1 79 ? -17.781 16.962 7.792 1.00 95.88 79 ASP A O 1
ATOM 624 N N . ILE A 1 80 ? -16.430 15.249 8.348 1.00 96.25 80 ILE A N 1
ATOM 625 C CA . ILE A 1 80 ? -17.481 14.273 8.664 1.00 96.25 80 ILE A CA 1
ATOM 626 C C . ILE A 1 80 ? -18.327 14.780 9.850 1.00 96.25 80 ILE A C 1
ATOM 628 O O . ILE A 1 80 ? -17.793 14.937 10.960 1.00 96.25 80 ILE A O 1
ATOM 632 N N . PRO A 1 81 ? -19.643 15.002 9.670 1.00 94.69 81 PRO A N 1
ATOM 633 C CA . PRO A 1 81 ? -20.523 15.450 10.744 1.00 94.69 81 PRO A CA 1
ATOM 634 C C . PRO A 1 81 ? -20.611 14.428 11.884 1.00 94.69 81 PRO A C 1
ATOM 636 O O . PRO A 1 81 ? -20.815 13.239 11.651 1.00 94.69 81 PRO A O 1
ATOM 639 N N . GLY A 1 82 ? -20.497 14.891 13.131 1.00 93.19 82 GLY A N 1
ATOM 640 C CA . GLY A 1 82 ? -20.690 14.045 14.315 1.00 93.19 82 GLY A CA 1
ATOM 641 C C . GLY A 1 82 ? -19.608 12.977 14.540 1.00 93.19 82 GLY A C 1
ATOM 642 O O . GLY A 1 82 ? -19.849 11.998 15.249 1.00 93.19 82 GLY A O 1
ATOM 643 N N . LEU A 1 83 ? -18.425 13.115 13.920 1.00 92.62 83 LEU A N 1
ATOM 644 C CA . LEU A 1 83 ? -17.361 12.108 14.012 1.00 92.62 83 LEU A CA 1
ATOM 645 C C . LEU A 1 83 ? -16.957 11.815 15.466 1.00 92.62 83 LEU A C 1
ATOM 647 O O . LEU A 1 83 ? -16.744 10.659 15.822 1.00 92.62 83 LEU A O 1
ATOM 651 N N . ARG A 1 84 ? -16.861 12.843 16.316 1.00 91.31 84 ARG A N 1
ATOM 652 C CA . ARG A 1 84 ? -16.428 12.682 17.714 1.00 91.31 84 ARG A CA 1
ATOM 653 C C . ARG A 1 84 ? -17.450 11.918 18.543 1.00 91.31 84 ARG A C 1
ATOM 655 O O . ARG A 1 84 ? -17.068 11.048 19.316 1.00 91.31 84 ARG A O 1
ATOM 662 N N . GLU A 1 85 ? -18.728 12.220 18.362 1.00 94.19 85 GLU A N 1
ATOM 663 C CA . GLU A 1 85 ? -19.840 11.533 19.013 1.00 94.19 85 GLU A CA 1
ATOM 664 C C . GLU A 1 85 ? -19.901 10.070 18.569 1.00 94.19 85 GLU A C 1
ATOM 666 O O . GLU A 1 85 ? -20.058 9.181 19.405 1.00 94.19 85 GLU A O 1
ATOM 671 N N . LYS A 1 86 ? -19.697 9.809 17.270 1.00 92.00 86 LYS A N 1
ATOM 672 C CA . LYS A 1 86 ? -19.611 8.448 16.730 1.00 92.00 86 LYS A CA 1
ATOM 673 C C . LYS A 1 86 ? -18.453 7.680 17.363 1.00 92.00 86 LYS A C 1
ATOM 675 O O . LYS A 1 86 ? -18.689 6.595 17.880 1.00 92.00 86 LYS A O 1
ATOM 680 N N . ILE A 1 87 ? -17.245 8.248 17.393 1.00 91.12 87 ILE A N 1
ATOM 681 C CA . ILE A 1 87 ? -16.073 7.622 18.029 1.00 91.12 87 ILE A CA 1
ATOM 682 C C . ILE A 1 87 ? -16.345 7.336 19.510 1.00 91.12 87 ILE A C 1
ATOM 684 O O . ILE A 1 87 ? -16.108 6.223 19.957 1.00 91.12 87 ILE A O 1
ATOM 688 N N . ALA A 1 88 ? -16.903 8.297 20.253 1.00 92.81 88 ALA A N 1
ATOM 689 C CA . ALA A 1 88 ? -17.217 8.127 21.674 1.00 92.81 88 ALA A CA 1
ATOM 690 C C . ALA A 1 88 ? -18.299 7.065 21.949 1.00 92.81 88 ALA A C 1
ATOM 692 O O . ALA A 1 88 ? -18.425 6.602 23.079 1.00 92.81 88 ALA A O 1
ATOM 693 N N . SER A 1 89 ? -19.096 6.704 20.938 1.00 95.06 89 SER A N 1
ATOM 694 C CA . SER A 1 89 ? -20.104 5.643 21.032 1.00 95.06 89 SER A CA 1
ATOM 695 C C . SER A 1 89 ? -19.570 4.246 20.702 1.00 95.06 89 SER A C 1
ATOM 697 O O . SER A 1 89 ? -20.256 3.261 20.982 1.00 95.06 89 SER A O 1
ATOM 699 N N . LEU A 1 90 ? -18.384 4.147 20.089 1.00 92.12 90 LEU A N 1
ATOM 700 C CA . LEU A 1 90 ? -17.775 2.862 19.762 1.00 92.12 90 LEU A CA 1
ATOM 701 C C . LEU A 1 90 ? -17.230 2.201 21.036 1.00 92.12 90 LEU A C 1
ATOM 703 O O . LEU A 1 90 ? -16.713 2.898 21.910 1.00 92.12 90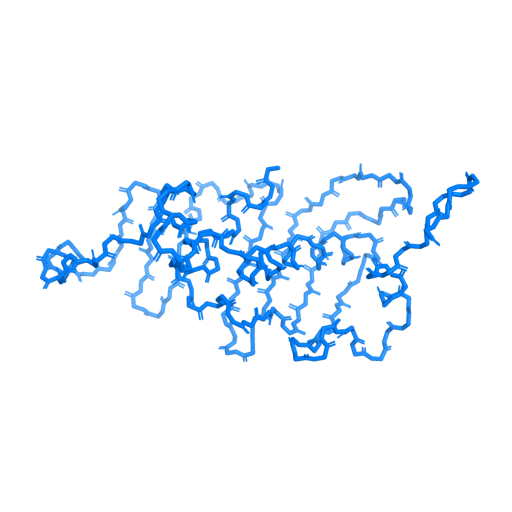 LEU A O 1
ATOM 707 N N . PRO A 1 91 ? -17.344 0.869 21.164 1.00 92.12 91 PRO A N 1
ATOM 708 C CA . PRO A 1 91 ? -16.710 0.157 22.261 1.00 92.12 91 PRO A CA 1
ATOM 709 C C . PRO A 1 91 ? -15.187 0.240 22.133 1.00 92.12 91 PRO A C 1
ATOM 711 O O . PRO A 1 91 ? -14.655 0.242 21.020 1.00 92.12 91 PRO A O 1
ATOM 714 N N . ASP A 1 92 ? -14.492 0.237 23.269 1.00 87.62 92 ASP A N 1
ATOM 715 C CA . ASP A 1 92 ? -13.050 0.013 23.273 1.00 87.62 92 ASP A CA 1
ATOM 716 C C . ASP A 1 92 ? -12.760 -1.376 22.689 1.00 87.62 92 ASP A C 1
ATOM 718 O O . ASP A 1 92 ? -13.357 -2.380 23.092 1.00 87.62 92 ASP A O 1
ATOM 722 N N . THR A 1 93 ? -11.852 -1.437 21.720 1.00 81.94 93 THR A N 1
ATOM 723 C CA . THR A 1 93 ? -11.346 -2.703 21.185 1.00 81.94 93 THR A CA 1
ATOM 724 C C . THR A 1 93 ? -10.530 -3.439 22.239 1.00 81.94 93 THR A C 1
ATOM 726 O O . THR A 1 93 ? -9.795 -2.824 23.015 1.00 81.94 93 THR A O 1
ATOM 729 N N . GLU A 1 94 ? -10.626 -4.771 22.252 1.00 81.94 94 GLU A N 1
ATOM 730 C CA . GLU A 1 94 ? -9.740 -5.579 23.087 1.00 81.94 94 GLU A CA 1
ATOM 731 C C . GLU A 1 94 ? -8.279 -5.340 22.675 1.00 81.94 94 GLU A C 1
ATOM 733 O O . GLU A 1 94 ? -7.976 -5.349 21.479 1.00 81.94 94 GLU A O 1
ATOM 738 N N . PRO A 1 95 ? -7.365 -5.125 23.636 1.00 77.00 95 PRO A N 1
ATOM 739 C CA . PRO A 1 95 ? -5.964 -4.916 23.317 1.00 77.00 95 PRO A CA 1
ATOM 740 C C . PRO A 1 95 ? -5.371 -6.192 22.718 1.00 77.00 95 PRO A C 1
ATOM 742 O O . PRO A 1 95 ? -5.422 -7.272 23.320 1.00 77.00 95 PRO A O 1
ATOM 745 N N . GLU A 1 96 ? -4.776 -6.065 21.536 1.00 81.06 96 GLU A N 1
ATOM 746 C CA . GLU A 1 96 ? -4.005 -7.150 20.946 1.00 81.06 96 GLU A CA 1
ATOM 747 C C . GLU A 1 96 ? -2.708 -7.386 21.747 1.00 81.06 96 GLU A C 1
ATOM 749 O O . GLU A 1 96 ? -2.213 -6.485 22.428 1.00 81.06 96 GLU A O 1
ATOM 754 N N . PRO A 1 97 ? -2.120 -8.598 21.720 1.00 81.81 97 PRO A N 1
ATOM 755 C CA . PRO A 1 97 ? -0.840 -8.844 22.378 1.00 81.81 97 PRO A CA 1
ATOM 756 C C . PRO A 1 97 ? 0.289 -8.035 21.713 1.00 81.81 97 PRO A C 1
ATOM 758 O O . PRO A 1 97 ? 0.841 -8.453 20.694 1.00 81.81 97 PRO A O 1
ATOM 761 N N . GLU A 1 98 ? 0.638 -6.893 22.308 1.00 84.19 98 GLU A N 1
ATOM 762 C CA . GLU A 1 98 ? 1.716 -5.994 21.857 1.00 84.19 98 GLU A CA 1
ATOM 763 C C . GLU A 1 98 ? 3.092 -6.335 22.458 1.00 84.19 98 GLU A C 1
ATOM 765 O O . GLU A 1 98 ? 4.126 -5.950 21.908 1.00 84.19 98 GLU A O 1
ATOM 770 N N . ASP A 1 99 ? 3.139 -7.112 23.548 1.00 92.12 99 ASP A N 1
ATOM 771 C CA . ASP A 1 99 ? 4.385 -7.662 24.091 1.00 92.12 99 ASP A CA 1
ATOM 772 C C . ASP A 1 99 ? 4.681 -9.039 23.474 1.00 92.12 99 ASP A C 1
ATOM 774 O O . ASP A 1 99 ? 3.950 -10.020 23.656 1.00 92.12 99 ASP A O 1
ATOM 778 N N . PHE A 1 100 ? 5.791 -9.123 22.737 1.00 92.75 100 PHE A N 1
ATOM 779 C CA . PHE A 1 100 ? 6.187 -10.347 22.042 1.00 92.75 100 PHE A CA 1
ATOM 780 C C . PHE A 1 100 ? 6.463 -11.508 23.009 1.00 92.75 100 PHE A C 1
ATOM 782 O O . PHE A 1 100 ? 6.088 -12.649 22.738 1.00 92.75 100 PHE A O 1
ATOM 789 N N . ALA A 1 101 ? 7.091 -11.245 24.158 1.00 95.38 101 ALA A N 1
ATOM 790 C CA . ALA A 1 101 ? 7.397 -12.287 25.130 1.00 95.38 101 ALA A CA 1
ATOM 791 C C . ALA A 1 101 ? 6.119 -12.821 25.794 1.00 95.38 101 ALA A C 1
ATOM 793 O O . ALA A 1 101 ? 6.014 -14.024 26.044 1.00 95.38 101 ALA A O 1
ATOM 794 N N . GLU A 1 102 ? 5.130 -11.968 26.052 1.00 93.88 102 GLU A N 1
ATOM 795 C CA . GLU A 1 102 ? 3.806 -12.388 26.512 1.00 93.88 102 GLU A CA 1
ATOM 796 C C . GLU A 1 102 ? 3.041 -13.188 25.459 1.00 93.88 102 GLU A C 1
ATOM 798 O O . GLU A 1 102 ? 2.424 -14.201 25.803 1.00 93.88 102 GLU A O 1
ATOM 803 N N . ALA A 1 103 ? 3.091 -12.775 24.189 1.00 94.19 103 ALA A N 1
ATOM 804 C CA . ALA A 1 103 ? 2.488 -13.524 23.091 1.00 94.19 103 ALA A CA 1
ATOM 805 C C . ALA A 1 103 ? 3.087 -14.937 23.000 1.00 94.19 103 ALA A C 1
ATOM 807 O O . ALA A 1 103 ? 2.347 -15.924 22.986 1.00 94.19 103 ALA A O 1
ATOM 808 N N . VAL A 1 104 ? 4.419 -15.052 23.070 1.00 94.88 104 VAL A N 1
ATOM 809 C CA . VAL A 1 104 ? 5.134 -16.338 23.062 1.00 94.88 104 VAL A CA 1
ATOM 810 C C . VAL A 1 104 ? 4.776 -17.195 24.279 1.00 94.88 104 VAL A C 1
ATOM 812 O O . VAL A 1 104 ? 4.379 -18.351 24.116 1.00 94.88 104 VAL A O 1
ATOM 815 N N . ARG A 1 105 ? 4.877 -16.653 25.504 1.00 96.19 105 ARG A N 1
ATOM 816 C CA . ARG A 1 105 ? 4.553 -17.404 26.735 1.00 96.19 105 ARG A CA 1
ATOM 817 C C . ARG A 1 105 ? 3.100 -17.881 26.740 1.00 96.19 105 ARG A C 1
ATOM 819 O O . ARG A 1 105 ? 2.833 -19.016 27.130 1.00 96.19 105 ARG A O 1
ATOM 826 N N . GLY A 1 106 ? 2.183 -17.024 26.293 1.00 94.25 106 GLY A N 1
ATOM 827 C CA . GLY A 1 106 ? 0.751 -17.301 26.216 1.00 94.25 106 GLY A CA 1
ATOM 828 C C . GLY A 1 106 ? 0.320 -18.109 24.992 1.00 94.25 106 GLY A C 1
ATOM 829 O O . GLY A 1 106 ? -0.855 -18.450 24.904 1.00 94.25 106 GLY A O 1
ATOM 830 N N . ARG A 1 107 ? 1.232 -18.414 24.054 1.00 93.62 107 ARG A N 1
ATOM 831 C CA . ARG A 1 107 ? 0.926 -19.048 22.756 1.00 93.62 107 ARG A CA 1
ATOM 832 C C . ARG A 1 107 ? -0.202 -18.337 21.996 1.00 93.62 107 ARG A C 1
ATOM 834 O O . ARG A 1 107 ? -1.070 -18.980 21.411 1.00 93.62 107 ARG A O 1
ATOM 841 N N . ARG A 1 108 ? -0.193 -17.006 22.028 1.00 91.81 108 ARG A N 1
ATOM 842 C CA . ARG A 1 108 ? -1.138 -16.148 21.303 1.00 91.81 108 ARG A CA 1
ATOM 843 C C . ARG A 1 108 ? -0.472 -15.596 20.048 1.00 91.81 108 ARG A C 1
ATOM 845 O O . ARG A 1 108 ? 0.747 -15.439 20.010 1.00 91.81 108 ARG A O 1
ATOM 852 N N . ARG A 1 109 ? -1.277 -15.281 19.033 1.00 91.00 109 ARG A N 1
ATOM 853 C CA . ARG A 1 109 ? -0.801 -14.554 17.853 1.00 91.00 109 ARG A CA 1
ATOM 854 C C . ARG A 1 109 ? -0.384 -13.145 18.280 1.00 91.00 109 ARG A C 1
ATOM 856 O O . ARG A 1 109 ? -1.113 -12.490 19.017 1.00 91.00 109 ARG A O 1
ATOM 863 N N . PHE A 1 110 ? 0.801 -12.723 17.855 1.00 93.00 110 PHE A N 1
ATOM 864 C CA . PHE A 1 110 ? 1.290 -11.365 18.073 1.00 93.00 110 PHE A CA 1
ATOM 865 C C . PHE A 1 110 ? 0.551 -10.382 17.154 1.00 93.00 110 PHE A C 1
ATOM 867 O O . PHE A 1 110 ? 0.214 -10.762 16.027 1.00 93.00 110 PHE A O 1
ATOM 874 N N . ALA A 1 111 ? 0.324 -9.147 17.609 1.00 89.31 111 ALA A N 1
ATOM 875 C CA . ALA A 1 111 ? -0.369 -8.121 16.822 1.00 89.31 111 ALA A CA 1
ATOM 876 C C . ALA A 1 111 ? 0.292 -7.927 15.440 1.00 89.31 111 ALA A C 1
ATOM 878 O O . ALA A 1 111 ? -0.325 -8.138 14.398 1.00 89.31 111 ALA A O 1
ATOM 879 N N . LEU A 1 112 ? 1.608 -7.688 15.416 1.00 89.56 112 LEU A N 1
ATOM 880 C CA . LEU A 1 112 ? 2.408 -7.506 14.192 1.00 89.56 112 LEU A CA 1
ATOM 881 C C . LEU A 1 112 ? 3.101 -8.814 13.768 1.00 89.56 112 LEU A C 1
ATOM 883 O O . LEU A 1 112 ? 4.322 -8.958 13.844 1.00 89.56 112 LEU A O 1
ATOM 887 N N . ASN A 1 113 ? 2.300 -9.819 13.429 1.00 92.06 113 ASN A N 1
ATOM 888 C CA . ASN A 1 113 ? 2.753 -11.167 13.074 1.00 92.06 113 ASN A CA 1
ATOM 889 C C . ASN A 1 113 ? 3.350 -11.279 11.653 1.00 92.06 113 ASN A C 1
ATOM 891 O O . ASN A 1 113 ? 3.454 -10.324 10.891 1.00 92.06 113 ASN A O 1
ATOM 895 N N . GLU A 1 114 ? 3.770 -12.486 11.278 1.00 93.56 114 GLU A N 1
ATOM 896 C CA . GLU A 1 114 ? 4.425 -12.751 9.998 1.00 93.56 114 GLU A CA 1
ATOM 897 C C . GLU A 1 114 ? 3.524 -12.488 8.787 1.00 93.56 114 GLU A C 1
ATOM 899 O O . GLU A 1 114 ? 4.016 -12.074 7.740 1.00 93.56 114 GLU A O 1
ATOM 904 N N . ALA A 1 115 ? 2.211 -12.703 8.916 1.00 93.44 115 ALA A N 1
ATOM 905 C CA . ALA A 1 115 ? 1.293 -12.589 7.790 1.00 93.44 115 ALA A CA 1
ATOM 906 C C . ALA A 1 115 ? 0.998 -11.126 7.429 1.00 93.44 115 ALA A C 1
ATOM 908 O O . ALA A 1 115 ? 1.125 -10.758 6.259 1.00 93.44 115 ALA A O 1
ATOM 909 N N . ASN A 1 116 ? 0.655 -10.282 8.413 1.00 91.44 116 ASN A N 1
ATOM 910 C CA . ASN A 1 116 ? 0.465 -8.851 8.149 1.00 91.44 116 ASN A CA 1
ATOM 911 C C . ASN A 1 116 ? 1.804 -8.172 7.835 1.00 91.44 116 ASN A C 1
ATOM 913 O O . ASN A 1 116 ? 1.889 -7.454 6.844 1.00 91.44 116 ASN A O 1
ATOM 917 N N . GLY A 1 117 ? 2.892 -8.532 8.526 1.00 92.62 117 GLY A N 1
ATOM 918 C CA . GLY A 1 117 ? 4.238 -8.069 8.185 1.00 92.62 117 GLY A CA 1
ATOM 919 C C . GLY A 1 117 ? 4.640 -8.378 6.735 1.00 92.62 117 GLY A C 1
ATOM 920 O O . GLY A 1 117 ? 5.185 -7.514 6.042 1.00 92.62 117 GLY A O 1
ATOM 921 N N . HIS A 1 118 ? 4.326 -9.577 6.227 1.00 94.94 118 HIS A N 1
ATOM 922 C CA . HIS A 1 118 ? 4.545 -9.942 4.820 1.00 94.94 118 HIS A CA 1
ATOM 923 C C . HIS A 1 118 ? 3.732 -9.068 3.858 1.00 94.94 118 HIS A C 1
ATOM 925 O O . HIS A 1 118 ? 4.265 -8.545 2.872 1.00 94.94 118 HIS A O 1
ATOM 931 N N . ARG A 1 119 ? 2.444 -8.862 4.148 1.00 94.88 119 ARG A N 1
ATOM 932 C CA . ARG A 1 119 ? 1.546 -8.037 3.324 1.00 94.88 119 ARG A CA 1
ATOM 933 C C . ARG A 1 119 ? 1.974 -6.572 3.317 1.00 94.88 119 ARG A C 1
ATOM 935 O O . ARG A 1 119 ? 2.061 -5.964 2.253 1.00 94.88 119 ARG A O 1
ATOM 942 N N . SER A 1 120 ? 2.358 -6.023 4.460 1.00 93.81 120 SER A N 1
ATOM 943 C CA . SER A 1 120 ? 2.861 -4.653 4.562 1.00 93.81 120 SER A CA 1
ATOM 944 C C . SER A 1 120 ? 4.205 -4.481 3.832 1.00 93.81 120 SER A C 1
ATOM 946 O O . SER A 1 120 ? 4.438 -3.462 3.174 1.00 93.81 120 SER A O 1
ATOM 948 N N . CYS A 1 121 ? 5.075 -5.503 3.835 1.00 94.56 121 CYS A N 1
ATOM 949 C CA . CYS A 1 121 ? 6.324 -5.512 3.053 1.00 94.56 121 CYS A CA 1
ATOM 950 C C . CYS A 1 121 ? 6.038 -5.546 1.553 1.00 94.56 121 CYS A C 1
ATOM 952 O O . CYS A 1 121 ? 6.730 -4.893 0.766 1.00 94.56 121 CYS A O 1
ATOM 954 N N . THR A 1 122 ? 4.999 -6.281 1.163 1.00 96.06 122 THR A N 1
ATOM 955 C CA . THR A 1 122 ? 4.561 -6.391 -0.227 1.00 96.06 122 THR A CA 1
ATOM 956 C C . THR A 1 122 ? 4.225 -5.014 -0.800 1.00 96.06 122 THR A C 1
ATOM 958 O O . THR A 1 122 ? 4.707 -4.699 -1.883 1.00 96.06 122 THR A O 1
ATOM 961 N N . LEU A 1 123 ? 3.535 -4.135 -0.059 1.00 97.25 123 LEU A N 1
ATOM 962 C CA . LEU A 1 123 ? 3.238 -2.766 -0.515 1.00 97.25 123 LEU A CA 1
ATOM 963 C C . LEU A 1 123 ? 4.496 -1.977 -0.912 1.00 97.25 123 LEU A C 1
ATOM 965 O O . LEU A 1 123 ? 4.544 -1.355 -1.976 1.00 97.25 123 LEU A O 1
ATOM 969 N N . VAL A 1 124 ? 5.536 -2.026 -0.072 1.00 95.56 124 VAL A N 1
ATOM 970 C CA . VAL A 1 124 ? 6.811 -1.337 -0.332 1.00 95.56 124 VAL A CA 1
ATOM 971 C C . VAL A 1 124 ? 7.502 -1.922 -1.563 1.00 95.56 124 VAL A C 1
ATOM 973 O O . VAL A 1 124 ? 8.014 -1.171 -2.395 1.00 95.56 124 VAL A O 1
ATOM 976 N N . ASN A 1 125 ? 7.508 -3.249 -1.697 1.00 95.75 125 ASN A N 1
ATOM 977 C CA . ASN A 1 125 ? 8.134 -3.927 -2.830 1.00 95.75 125 ASN A CA 1
ATOM 978 C C . ASN A 1 125 ? 7.406 -3.634 -4.147 1.00 95.75 125 ASN A C 1
ATOM 980 O O . ASN A 1 125 ? 8.064 -3.319 -5.137 1.00 95.75 125 ASN A O 1
ATOM 984 N N . LEU A 1 126 ? 6.071 -3.640 -4.151 1.00 97.19 126 LEU A N 1
ATOM 985 C CA . LEU A 1 126 ? 5.271 -3.256 -5.315 1.00 97.19 126 LEU A CA 1
ATOM 986 C C . LEU A 1 126 ? 5.592 -1.822 -5.759 1.00 97.19 126 LEU A C 1
ATOM 988 O O . LEU A 1 126 ? 5.898 -1.593 -6.930 1.00 97.19 126 LEU A O 1
ATOM 992 N N . ALA A 1 127 ? 5.610 -0.873 -4.816 1.00 96.19 127 ALA A N 1
ATOM 993 C CA . ALA A 1 127 ? 5.963 0.519 -5.087 1.00 96.19 127 ALA A CA 1
ATOM 994 C C . ALA A 1 127 ? 7.395 0.664 -5.640 1.00 96.19 127 ALA A C 1
ATOM 996 O O . ALA A 1 127 ? 7.616 1.367 -6.626 1.00 96.19 127 ALA A O 1
ATOM 997 N N . LYS A 1 128 ? 8.375 -0.033 -5.048 1.00 94.19 128 LYS A N 1
ATOM 998 C CA . LYS A 1 128 ? 9.770 -0.042 -5.523 1.00 94.19 128 LYS A CA 1
ATOM 999 C C . LYS A 1 128 ? 9.863 -0.548 -6.964 1.00 94.19 128 LYS A C 1
ATOM 1001 O O . LYS A 1 128 ? 10.589 0.039 -7.764 1.00 94.19 128 LYS A O 1
ATOM 1006 N N . ILE A 1 129 ? 9.159 -1.632 -7.289 1.00 95.81 129 ILE A N 1
ATOM 1007 C CA . ILE A 1 129 ? 9.235 -2.275 -8.603 1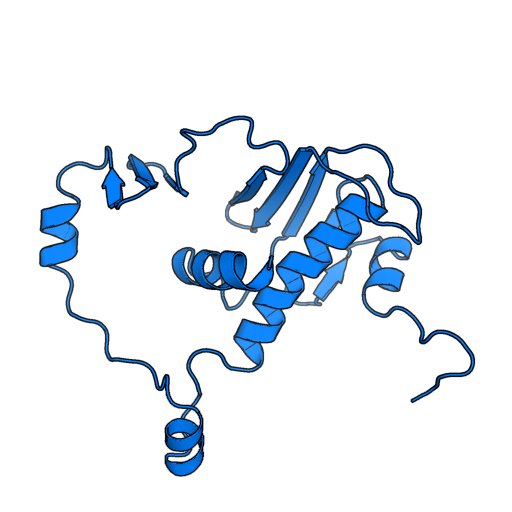.00 95.81 129 ILE A CA 1
ATOM 1008 C C . ILE A 1 129 ? 8.671 -1.357 -9.693 1.00 95.81 129 ILE A C 1
ATOM 1010 O O . ILE A 1 129 ? 9.354 -1.144 -10.694 1.00 95.81 129 ILE A O 1
ATOM 1014 N N . VAL A 1 130 ? 7.498 -0.743 -9.495 1.00 96.25 130 VAL A N 1
ATOM 1015 C CA . VAL A 1 130 ? 6.945 0.184 -10.504 1.00 96.25 130 VAL A CA 1
ATOM 1016 C C . VAL A 1 130 ? 7.813 1.423 -10.699 1.00 96.25 130 VAL A C 1
ATOM 1018 O O . VAL A 1 130 ? 7.974 1.890 -11.823 1.00 96.25 130 VAL A O 1
ATOM 1021 N N . VAL A 1 131 ? 8.428 1.927 -9.624 1.00 95.75 131 VAL A N 1
ATOM 1022 C CA . VAL A 1 131 ? 9.354 3.062 -9.689 1.00 95.75 131 VAL A CA 1
ATOM 1023 C C . VAL A 1 131 ? 10.606 2.669 -10.473 1.00 95.75 131 VAL A C 1
ATOM 1025 O O . VAL A 1 131 ? 11.053 3.429 -11.327 1.00 95.75 131 VAL A O 1
ATOM 1028 N N . ARG A 1 132 ? 11.150 1.467 -10.237 1.00 94.12 132 ARG A N 1
ATOM 1029 C CA . ARG A 1 132 ? 12.317 0.946 -10.963 1.00 94.12 132 ARG A CA 1
ATOM 1030 C C . ARG A 1 132 ? 12.028 0.725 -12.446 1.00 94.12 132 ARG A C 1
ATOM 1032 O O . ARG A 1 132 ? 12.870 1.060 -13.270 1.00 94.12 132 ARG A O 1
ATOM 1039 N N . LEU A 1 133 ? 10.870 0.163 -12.785 1.00 94.25 133 LEU A N 1
ATOM 1040 C CA . LEU A 1 133 ? 10.505 -0.153 -14.170 1.00 94.25 133 LEU A CA 1
ATOM 1041 C C . LEU A 1 133 ? 9.913 1.038 -14.938 1.00 94.25 133 LEU A C 1
ATOM 1043 O O . LEU A 1 133 ? 9.820 0.974 -16.160 1.00 94.25 133 LEU A O 1
ATOM 1047 N N . GLY A 1 134 ? 9.503 2.105 -14.245 1.00 94.19 134 GLY A N 1
ATOM 1048 C CA . GLY A 1 134 ? 8.963 3.319 -14.864 1.00 94.19 134 GLY A CA 1
ATOM 1049 C C . GLY A 1 134 ? 7.630 3.116 -15.593 1.00 94.19 134 GLY A C 1
ATOM 1050 O O . GLY A 1 134 ? 7.295 3.894 -16.484 1.00 94.19 134 GLY A O 1
ATOM 1051 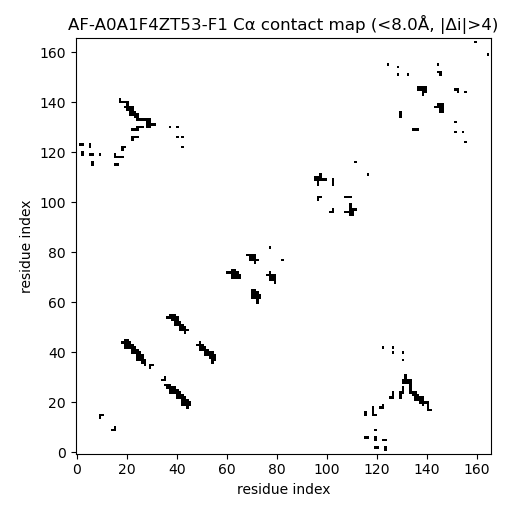N N . ARG A 1 135 ? 6.876 2.065 -15.246 1.00 95.62 135 ARG A N 1
ATOM 1052 C CA . ARG A 1 135 ? 5.600 1.702 -15.879 1.00 95.62 135 ARG A CA 1
ATOM 1053 C C . ARG A 1 135 ? 4.631 1.084 -14.875 1.00 95.62 135 ARG A C 1
ATOM 1055 O O . ARG A 1 135 ? 5.052 0.506 -13.874 1.00 95.62 135 ARG A O 1
ATOM 1062 N N . GLY A 1 136 ? 3.337 1.219 -15.157 1.00 97.56 136 GLY A N 1
ATOM 1063 C CA . GLY A 1 136 ? 2.279 0.605 -14.358 1.00 97.56 136 GLY A CA 1
ATOM 1064 C C . GLY A 1 136 ? 2.281 -0.919 -14.472 1.00 97.56 136 GLY A C 1
ATOM 1065 O O . GLY A 1 136 ? 2.671 -1.468 -15.506 1.00 97.56 136 GLY A O 1
ATOM 1066 N N . LEU A 1 137 ? 1.852 -1.592 -13.406 1.00 98.56 137 LEU A N 1
ATOM 1067 C CA . LEU A 1 137 ? 1.830 -3.050 -13.297 1.00 98.56 137 LEU A CA 1
ATOM 1068 C C . LEU A 1 137 ? 0.503 -3.549 -12.730 1.00 98.56 137 LEU A C 1
ATOM 1070 O O . LEU A 1 137 ? -0.128 -2.883 -11.907 1.00 98.56 137 LEU A O 1
ATOM 1074 N N . ARG A 1 138 ? 0.128 -4.765 -13.139 1.00 98.75 138 ARG A N 1
ATOM 1075 C CA . ARG A 1 138 ? -0.992 -5.525 -12.577 1.00 98.75 138 ARG A CA 1
ATOM 1076 C C . ARG A 1 138 ? -0.477 -6.667 -11.722 1.00 98.75 138 ARG A C 1
ATOM 1078 O O . ARG A 1 138 ? 0.441 -7.376 -12.136 1.00 98.75 138 ARG A O 1
ATOM 1085 N N . PHE A 1 139 ? -1.069 -6.847 -10.553 1.00 98.62 139 PHE A N 1
ATOM 1086 C CA . PHE A 1 139 ? -0.633 -7.818 -9.559 1.00 98.62 139 PHE A CA 1
ATOM 1087 C C . PHE A 1 139 ? -1.799 -8.708 -9.134 1.00 98.62 139 PHE A C 1
ATOM 1089 O O . PHE A 1 139 ? -2.893 -8.224 -8.864 1.00 98.62 139 PHE A O 1
ATOM 1096 N N . ASP A 1 140 ? -1.556 -10.013 -9.079 1.00 98.38 140 ASP A N 1
ATOM 1097 C CA . ASP A 1 140 ? -2.475 -10.987 -8.505 1.00 98.38 140 ASP A CA 1
ATOM 1098 C C . ASP A 1 140 ? -2.174 -11.114 -6.997 1.00 98.38 140 ASP A C 1
ATOM 1100 O O . ASP A 1 140 ? -1.131 -11.667 -6.631 1.00 98.38 140 ASP A O 1
ATOM 1104 N N . PRO A 1 141 ? -3.051 -10.623 -6.099 1.00 97.50 141 PRO A N 1
ATOM 1105 C CA . PRO A 1 141 ? -2.814 -10.652 -4.656 1.00 97.50 141 PRO A CA 1
ATOM 1106 C C . PRO A 1 141 ? -2.942 -12.053 -4.037 1.00 97.50 141 PRO A C 1
ATOM 1108 O O . PRO A 1 141 ? -2.489 -12.249 -2.900 1.00 97.50 141 PRO A O 1
ATOM 1111 N N . ALA A 1 142 ? -3.546 -13.010 -4.750 1.00 97.00 142 ALA A N 1
ATOM 1112 C CA . ALA A 1 142 ? -3.673 -14.399 -4.327 1.00 97.00 142 ALA A CA 1
ATOM 1113 C C . ALA A 1 142 ? -2.439 -15.209 -4.740 1.00 97.00 142 ALA A C 1
ATOM 1115 O O . ALA A 1 142 ? -1.828 -15.860 -3.894 1.00 97.00 142 ALA A O 1
ATOM 1116 N N . ALA A 1 143 ? -2.028 -15.122 -6.009 1.00 97.12 143 ALA A N 1
ATOM 1117 C CA . ALA A 1 143 ? -0.811 -15.776 -6.497 1.00 97.12 143 ALA A CA 1
ATOM 1118 C C . ALA A 1 143 ? 0.481 -15.056 -6.064 1.00 97.12 143 ALA A C 1
ATOM 1120 O O . ALA A 1 143 ? 1.556 -15.648 -6.128 1.00 97.12 143 ALA A O 1
ATOM 1121 N N . GLN A 1 144 ? 0.374 -13.793 -5.638 1.00 96.25 144 GLN A N 1
ATOM 1122 C CA . GLN A 1 144 ? 1.474 -12.879 -5.314 1.00 96.25 144 GLN A CA 1
ATOM 1123 C C . GLN A 1 144 ? 2.476 -12.709 -6.463 1.00 96.25 144 GLN A C 1
ATOM 1125 O O . GLN A 1 144 ? 3.693 -12.765 -6.276 1.00 96.25 144 GLN A O 1
ATOM 1130 N N . ARG A 1 145 ? 1.954 -12.516 -7.679 1.00 97.44 145 ARG A N 1
ATOM 1131 C CA . ARG A 1 145 ? 2.745 -12.382 -8.910 1.00 97.44 145 ARG A CA 1
ATOM 1132 C C . ARG A 1 145 ? 2.195 -11.283 -9.799 1.00 97.44 145 ARG A C 1
ATOM 1134 O O . ARG A 1 145 ? 0.998 -11.011 -9.800 1.00 97.44 145 ARG A O 1
ATOM 1141 N N . PHE A 1 146 ? 3.066 -10.690 -10.603 1.00 98.50 146 PHE A N 1
ATOM 1142 C CA . PHE A 1 146 ? 2.632 -9.777 -11.652 1.00 98.50 146 PHE A CA 1
ATOM 1143 C C . PHE A 1 146 ? 2.006 -10.553 -12.811 1.00 98.50 146 PHE A C 1
ATOM 1145 O O . PHE A 1 146 ? 2.536 -11.588 -13.229 1.00 98.50 146 PHE A O 1
ATOM 1152 N N . ILE A 1 147 ? 0.883 -10.048 -13.316 1.00 98.31 147 ILE A N 1
ATOM 1153 C CA . ILE A 1 147 ? 0.128 -10.654 -14.414 1.00 98.31 147 ILE A CA 1
ATOM 1154 C C . ILE A 1 147 ? 0.845 -10.332 -15.726 1.00 98.31 147 ILE A C 1
ATOM 1156 O O . ILE A 1 147 ? 1.114 -9.166 -16.004 1.00 98.31 147 ILE A O 1
ATOM 1160 N N . ASP A 1 148 ? 1.158 -11.367 -16.509 1.00 97.06 148 ASP A N 1
ATOM 1161 C CA . ASP A 1 148 ? 1.798 -11.270 -17.830 1.00 97.06 148 ASP A CA 1
ATOM 1162 C C . ASP A 1 148 ? 3.114 -10.460 -17.862 1.00 97.06 148 ASP A C 1
ATOM 1164 O O . ASP A 1 148 ? 3.469 -9.872 -18.883 1.00 97.06 148 ASP A O 1
ATOM 1168 N N . ASP A 1 149 ? 3.870 -10.443 -16.753 1.00 97.69 149 ASP A N 1
ATOM 1169 C CA . ASP A 1 149 ? 5.081 -9.622 -16.621 1.00 97.69 149 ASP A CA 1
ATOM 1170 C C . ASP A 1 149 ? 6.277 -10.382 -16.032 1.00 97.69 149 ASP A C 1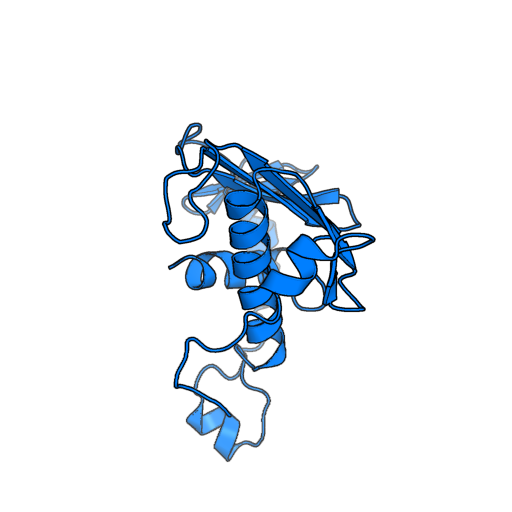
ATOM 1172 O O . ASP A 1 149 ? 6.510 -10.424 -14.820 1.00 97.69 149 ASP A O 1
ATOM 1176 N N . GLU A 1 150 ? 7.067 -11.020 -16.893 1.00 96.44 150 GLU A N 1
ATOM 1177 C CA . GLU A 1 150 ? 8.254 -11.762 -16.454 1.00 96.44 150 GLU A CA 1
ATOM 1178 C C . GLU A 1 150 ? 9.356 -10.859 -15.888 1.00 96.44 150 GLU A C 1
ATOM 1180 O O . GLU A 1 150 ? 10.102 -11.279 -15.005 1.00 96.44 150 GLU A O 1
ATOM 1185 N N . GLU A 1 151 ? 9.485 -9.632 -16.393 1.00 95.25 151 GLU A N 1
ATOM 1186 C CA . GLU A 1 151 ? 10.507 -8.693 -15.936 1.00 95.25 151 GLU A CA 1
ATOM 1187 C C . GLU A 1 151 ? 10.249 -8.263 -14.494 1.00 95.25 151 GLU A C 1
ATOM 1189 O O . GLU A 1 151 ? 11.151 -8.360 -13.662 1.00 95.25 151 GLU A O 1
ATOM 1194 N N . ALA A 1 152 ? 9.015 -7.872 -14.178 1.00 96.50 152 ALA A N 1
ATOM 1195 C CA . ALA A 1 152 ? 8.614 -7.528 -12.824 1.00 96.50 152 ALA A CA 1
ATOM 1196 C C . ALA A 1 152 ? 8.677 -8.744 -11.888 1.00 96.50 152 ALA A C 1
ATOM 1198 O O . ALA A 1 152 ? 9.158 -8.628 -10.763 1.00 96.50 152 ALA A O 1
ATOM 1199 N N . ASN A 1 153 ? 8.274 -9.933 -12.353 1.00 96.88 153 ASN A N 1
ATOM 1200 C CA . ASN A 1 153 ? 8.360 -11.154 -11.547 1.00 96.88 153 ASN A CA 1
ATOM 1201 C C . ASN A 1 153 ? 9.812 -11.556 -11.212 1.00 96.88 153 ASN A C 1
ATOM 1203 O O . ASN A 1 153 ? 10.048 -12.088 -10.130 1.00 96.88 153 ASN A O 1
ATOM 1207 N N . ARG A 1 154 ? 10.803 -11.247 -12.064 1.00 94.19 154 ARG A N 1
ATOM 1208 C CA . ARG A 1 154 ? 12.234 -11.426 -11.728 1.00 94.19 154 ARG A CA 1
ATOM 1209 C C . ARG A 1 154 ? 12.719 -10.505 -10.603 1.00 94.19 154 ARG A C 1
ATOM 1211 O O . ARG A 1 154 ? 13.755 -10.781 -10.011 1.00 94.19 154 ARG A O 1
ATOM 1218 N N . LEU A 1 155 ? 11.997 -9.420 -10.319 1.00 93.62 155 LEU A N 1
ATOM 1219 C CA . LEU A 1 155 ? 12.301 -8.496 -9.221 1.00 93.62 155 LEU A CA 1
ATOM 1220 C C . LEU A 1 155 ? 11.653 -8.907 -7.891 1.00 93.62 155 LEU A C 1
ATOM 1222 O O . LEU A 1 155 ? 11.996 -8.350 -6.850 1.00 93.62 155 LEU A O 1
ATOM 1226 N N . VAL A 1 156 ? 10.721 -9.864 -7.917 1.00 91.69 156 VAL A N 1
ATOM 1227 C CA . VAL A 1 156 ? 10.143 -10.465 -6.704 1.00 91.69 156 VAL A CA 1
ATOM 1228 C C . VAL A 1 156 ? 11.144 -11.420 -6.056 1.00 91.69 156 VAL A C 1
ATOM 1230 O O . VAL A 1 156 ? 11.281 -11.429 -4.836 1.00 91.69 156 VAL A O 1
ATOM 1233 N N . ASP A 1 157 ? 11.866 -12.182 -6.878 1.00 86.81 157 ASP A N 1
ATOM 1234 C CA . ASP A 1 157 ? 12.891 -13.141 -6.459 1.00 86.81 157 ASP A CA 1
ATOM 1235 C C . ASP A 1 157 ? 14.240 -12.769 -7.095 1.00 86.81 157 ASP A C 1
ATOM 1237 O O . ASP A 1 157 ? 14.715 -13.393 -8.047 1.00 86.81 157 ASP A O 1
ATOM 1241 N N . GLU A 1 158 ? 14.819 -11.658 -6.623 1.00 86.31 158 GLU A N 1
ATOM 1242 C CA . GLU A 1 158 ? 16.111 -11.187 -7.124 1.00 86.31 158 GLU A CA 1
ATOM 1243 C C . GLU A 1 158 ? 17.228 -12.168 -6.714 1.00 86.31 158 GLU A C 1
ATOM 1245 O O . GLU A 1 158 ? 17.391 -12.469 -5.526 1.00 86.31 158 GLU A O 1
ATOM 1250 N N . PRO A 1 159 ? 18.057 -12.644 -7.664 1.00 84.25 159 PRO A N 1
ATOM 1251 C CA . PRO A 1 159 ? 19.123 -13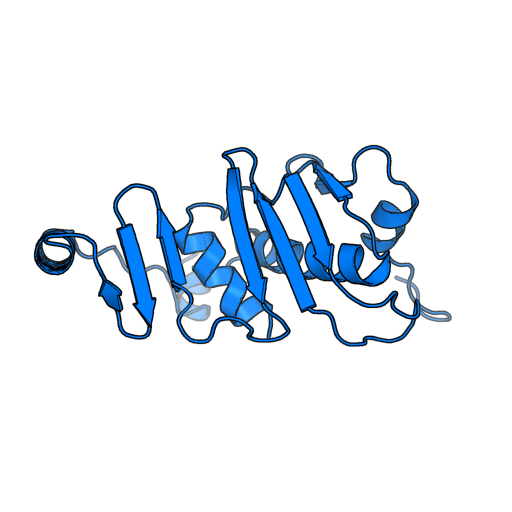.578 -7.345 1.00 84.25 159 PRO A CA 1
ATOM 1252 C C . PRO A 1 159 ? 20.162 -12.928 -6.430 1.00 84.25 159 PRO A C 1
ATOM 1254 O O . PRO A 1 159 ? 20.528 -11.759 -6.584 1.00 84.25 159 PRO A O 1
ATOM 1257 N N . MET A 1 160 ? 20.718 -13.724 -5.515 1.00 86.00 160 MET A N 1
ATOM 1258 C CA . MET A 1 160 ? 21.841 -13.285 -4.691 1.00 86.00 160 MET A CA 1
ATOM 1259 C C . MET A 1 160 ? 23.012 -12.807 -5.550 1.00 86.00 160 MET A C 1
ATOM 1261 O O . MET A 1 160 ? 23.414 -13.440 -6.529 1.00 86.00 160 MET A O 1
ATOM 1265 N N . ARG A 1 161 ? 23.620 -11.698 -5.127 1.00 86.38 161 ARG A N 1
ATOM 1266 C CA . ARG A 1 161 ? 24.850 -11.192 -5.737 1.00 86.38 161 ARG A CA 1
ATOM 1267 C C . ARG A 1 161 ? 25.969 -12.225 -5.577 1.00 86.38 161 ARG A C 1
ATOM 1269 O O . ARG A 1 161 ? 26.233 -12.679 -4.468 1.00 86.38 161 ARG A O 1
ATOM 1276 N N . ALA A 1 162 ? 26.696 -12.539 -6.647 1.00 87.56 162 ALA A N 1
ATOM 1277 C CA . ALA A 1 162 ? 27.869 -13.411 -6.551 1.00 87.56 162 ALA A CA 1
ATOM 1278 C C . ALA A 1 162 ? 28.923 -12.850 -5.556 1.00 87.56 162 ALA A C 1
ATOM 1280 O O . ALA A 1 162 ? 29.105 -11.629 -5.487 1.00 87.56 162 ALA A O 1
ATOM 1281 N N . PRO A 1 163 ? 29.642 -13.703 -4.794 1.00 92.44 163 PRO A N 1
ATOM 1282 C CA . PRO A 1 163 ? 29.606 -15.169 -4.814 1.00 92.44 163 PRO A CA 1
ATOM 1283 C C . PRO A 1 163 ? 28.559 -15.797 -3.870 1.00 92.44 163 PRO A C 1
ATOM 1285 O O . PRO A 1 163 ? 28.585 -17.010 -3.676 1.00 92.44 163 PRO A O 1
ATOM 1288 N N . TRP A 1 164 ? 27.667 -15.007 -3.268 1.00 88.75 164 TRP A N 1
ATOM 1289 C CA . TRP A 1 164 ? 26.732 -15.469 -2.238 1.00 88.75 164 TRP A CA 1
ATOM 1290 C C . TRP A 1 164 ? 25.658 -16.404 -2.817 1.00 88.75 164 TRP A C 1
ATOM 1292 O O . TRP A 1 164 ? 25.130 -16.150 -3.900 1.00 88.75 164 TRP A O 1
ATOM 1302 N N . ARG A 1 165 ? 25.373 -17.505 -2.106 1.00 86.44 165 ARG A N 1
ATOM 1303 C CA . ARG A 1 165 ? 24.371 -18.534 -2.438 1.00 86.44 165 ARG A CA 1
ATOM 1304 C C . ARG A 1 165 ? 23.754 -19.083 -1.138 1.00 86.44 165 ARG A C 1
ATOM 1306 O O . ARG A 1 165 ? 24.456 -19.107 -0.126 1.00 86.44 165 ARG A O 1
ATOM 1313 N N . LEU A 1 166 ? 22.487 -19.497 -1.190 1.00 78.88 166 LEU A N 1
ATOM 1314 C CA . LEU A 1 166 ? 21.725 -20.197 -0.143 1.00 78.88 166 LEU A CA 1
ATOM 1315 C C . LEU A 1 166 ? 21.644 -21.683 -0.487 1.00 78.88 166 LEU A C 1
ATOM 1317 O O . LEU A 1 166 ? 21.606 -21.989 -1.703 1.00 78.88 166 LEU A O 1
#

Nearest PDB structures (foldseek):
  8hhe-assembly1_A  TM=5.401E-01  e=1.121E+00  Bacillus thuringiensis YBT-1518
  6mlt-assembly1_A  TM=4.073E-01  e=8.215E-01  Vibrio cholerae O1 biovar El Tor str. N16961
  1vmo-assembly2_B  TM=3.621E-01  e=9.303E-01  Gallus gallus
  8ove-assembly1_By  TM=1.493E-01  e=3.229E+00  Trypanosoma brucei brucei
  8xgq-assembly1_B  TM=1.503E-01  e=7.249E+00  Legionella pneumophila subsp. pneumophila

Solvent-accessible surface area (backbone atoms only — not comparable to full-atom values): 9947 Å² total; per-residue (Å²): 116,68,55,80,58,46,39,60,50,35,52,75,68,74,35,56,89,48,53,48,33,37,36,39,40,43,54,63,76,36,54,97,90,46,91,73,73,49,44,37,36,41,39,27,32,88,90,67,53,67,51,75,46,65,63,66,57,85,60,90,79,56,58,76,43,76,56,98,77,40,36,35,31,82,91,80,40,60,74,36,83,62,52,67,63,53,58,73,68,52,77,85,74,83,82,65,42,79,48,66,69,57,12,60,77,68,73,45,77,41,65,88,31,71,64,46,49,50,39,35,50,45,56,56,51,56,53,50,49,20,41,50,69,52,39,68,48,45,36,38,56,85,81,71,41,46,61,98,34,70,72,65,42,47,66,74,65,63,77,68,65,82,92,55,82,134